Protein AF-A0A965LIK2-F1 (afdb_monomer)

Mean predicted aligned error: 11.85 Å

Foldseek 3Di:
DAWPQFDQDPVGTFGKDKDKDFDPDADPVRHTDIDIDMFTPDLPCPGPVQQQVCQAVVHGADRPDDPVVCPPADWDWDWDWDDDPNDTDTDTPHIHHDDPDDDDDDPPPDDLCRPVPNPPPDPDADAPPVRDGDDD

Secondary structure (DSSP, 8-state):
-EEEEEEEETTEEEEEEEEEEEEEEEPTTSPEEEEEEEEES--STTSHHHHHHHHHHSSPPPTT--GGGGTT---EEEEEEEEETTEEEEEEEEEEPPPS--PPPPTT---GGGSTT----PPPPPBPTTSPBPP-

Radius of gyration: 17.68 Å; Cα contacts (8 Å, |Δi|>4): 187; chains: 1; bounding box: 40×33×50 Å

Structure (mmCIF, N/CA/C/O backbone):
data_AF-A0A965LIK2-F1
#
_entry.id   AF-A0A965LIK2-F1
#
loop_
_atom_site.group_PDB
_atom_site.id
_atom_site.type_symbol
_atom_site.label_atom_id
_atom_site.label_alt_id
_atom_site.label_comp_id
_atom_site.label_asym_id
_atom_site.label_entity_id
_atom_site.label_seq_id
_atom_site.pdbx_PDB_ins_code
_atom_site.Cartn_x
_atom_site.Cartn_y
_atom_site.Cartn_z
_atom_site.occupancy
_atom_site.B_iso_or_equiv
_atom_site.auth_seq_id
_atom_site.auth_comp_id
_atom_site.auth_asym_id
_atom_site.auth_atom_id
_atom_site.pdbx_PDB_model_num
ATOM 1 N N . MET A 1 1 ? -2.292 -10.135 0.006 1.00 71.12 1 MET A N 1
ATOM 2 C CA . MET A 1 1 ? -1.882 -9.538 1.290 1.00 71.12 1 MET A CA 1
ATOM 3 C C . MET A 1 1 ? -0.918 -10.510 1.944 1.00 71.12 1 MET A C 1
ATOM 5 O O . MET A 1 1 ? -1.130 -11.712 1.839 1.00 71.12 1 MET A O 1
ATOM 9 N N . GLU A 1 2 ? 0.183 -9.990 2.467 1.00 79.38 2 GLU A N 1
ATOM 10 C CA . GLU A 1 2 ? 1.220 -10.721 3.193 1.00 79.38 2 GLU A CA 1
ATOM 11 C C . GLU A 1 2 ? 1.310 -10.101 4.588 1.00 79.38 2 GLU A C 1
ATOM 13 O O . GLU A 1 2 ? 1.439 -8.881 4.703 1.00 79.38 2 GLU A O 1
ATOM 18 N N . ASP A 1 3 ? 1.208 -10.920 5.629 1.00 80.88 3 ASP A N 1
ATOM 19 C CA . ASP A 1 3 ? 1.484 -10.492 6.997 1.00 80.88 3 ASP A CA 1
ATOM 20 C C . ASP A 1 3 ? 2.998 -10.543 7.233 1.00 80.88 3 ASP A C 1
ATOM 22 O O . ASP A 1 3 ? 3.644 -11.531 6.881 1.00 80.88 3 ASP A O 1
ATOM 26 N N . LEU A 1 4 ? 3.573 -9.457 7.752 1.00 80.44 4 LEU A N 1
ATOM 27 C CA . LEU A 1 4 ? 5.005 -9.373 8.057 1.00 80.44 4 LEU A CA 1
ATOM 28 C C . LEU A 1 4 ? 5.282 -9.552 9.555 1.00 80.44 4 LEU A C 1
ATOM 30 O O . LEU A 1 4 ? 6.435 -9.442 9.964 1.00 80.44 4 LEU A O 1
ATOM 34 N N . GLY A 1 5 ? 4.251 -9.795 10.368 1.00 81.44 5 GLY A N 1
ATOM 35 C CA . GLY A 1 5 ? 4.364 -9.842 11.815 1.00 81.44 5 GLY A CA 1
ATOM 36 C C . GLY A 1 5 ? 4.876 -8.534 12.417 1.00 81.44 5 GLY A C 1
ATOM 37 O O . GLY A 1 5 ? 4.716 -7.436 11.866 1.00 81.44 5 GLY A O 1
ATOM 38 N N . VAL A 1 6 ? 5.490 -8.654 13.590 1.00 83.31 6 VAL A N 1
ATOM 39 C CA . VAL A 1 6 ? 6.097 -7.537 14.311 1.00 83.31 6 VAL A CA 1
ATOM 40 C C . VAL A 1 6 ? 7.463 -7.235 13.702 1.00 83.31 6 VAL A C 1
ATOM 42 O O . VAL A 1 6 ? 8.399 -8.015 13.831 1.00 83.31 6 VAL A O 1
ATOM 45 N N . VAL A 1 7 ? 7.575 -6.084 13.041 1.00 82.31 7 VAL A N 1
ATOM 46 C CA . VAL A 1 7 ? 8.820 -5.601 12.442 1.00 82.31 7 VAL A CA 1
ATOM 47 C C . VAL A 1 7 ? 9.418 -4.527 13.341 1.00 82.31 7 VAL A C 1
ATOM 49 O O . VAL A 1 7 ? 8.731 -3.579 13.741 1.00 82.31 7 VAL A O 1
ATOM 52 N N . GLU A 1 8 ? 10.706 -4.654 13.647 1.00 79.81 8 GLU A N 1
ATOM 53 C CA . GLU A 1 8 ? 11.449 -3.624 14.363 1.00 79.81 8 GLU A CA 1
ATOM 54 C C . GLU A 1 8 ? 11.731 -2.440 13.431 1.00 79.81 8 GLU A C 1
ATOM 56 O O . GLU A 1 8 ? 12.275 -2.582 12.335 1.00 79.81 8 GLU A O 1
ATOM 61 N N . THR A 1 9 ? 11.288 -1.253 13.839 1.00 77.31 9 THR A N 1
ATOM 62 C CA . THR A 1 9 ? 11.531 -0.002 13.117 1.00 77.31 9 THR A CA 1
ATOM 63 C C . THR A 1 9 ? 12.290 0.958 14.019 1.00 77.31 9 THR A C 1
ATOM 65 O O . THR A 1 9 ? 12.263 0.810 15.238 1.00 77.31 9 THR A O 1
ATOM 68 N N . GLN A 1 10 ? 12.862 2.024 13.453 1.00 76.06 10 GLN A N 1
ATOM 69 C CA . GLN A 1 10 ? 13.489 3.107 14.233 1.00 76.06 10 GLN A CA 1
ATOM 70 C C . GLN A 1 10 ? 12.550 3.772 15.266 1.00 76.06 10 GLN A C 1
ATOM 72 O O . GLN A 1 10 ? 12.994 4.546 16.104 1.00 76.06 10 GLN A O 1
ATOM 77 N N . TYR A 1 11 ? 11.243 3.492 15.195 1.00 71.31 11 TYR A N 1
ATOM 78 C CA . TYR A 1 11 ? 10.207 3.980 16.107 1.00 71.31 11 TYR A CA 1
ATOM 79 C C . TYR A 1 11 ? 9.605 2.860 16.975 1.00 71.31 11 TYR A C 1
ATOM 81 O O . TYR A 1 11 ? 8.464 2.988 17.425 1.00 71.31 11 TYR A O 1
ATOM 89 N N . GLY A 1 12 ? 10.319 1.744 17.142 1.00 81.19 12 GLY A N 1
ATOM 90 C CA . GLY A 1 12 ? 9.899 0.579 17.917 1.00 81.19 12 GLY A CA 1
ATOM 91 C C . GLY A 1 12 ? 9.269 -0.542 17.088 1.00 81.19 12 GLY A C 1
ATOM 92 O O . GLY A 1 12 ? 9.131 -0.459 15.860 1.00 81.19 12 GLY A O 1
ATOM 93 N N . LYS A 1 13 ? 8.887 -1.608 17.795 1.00 81.12 13 LYS A N 1
ATOM 94 C CA . LYS A 1 13 ? 8.233 -2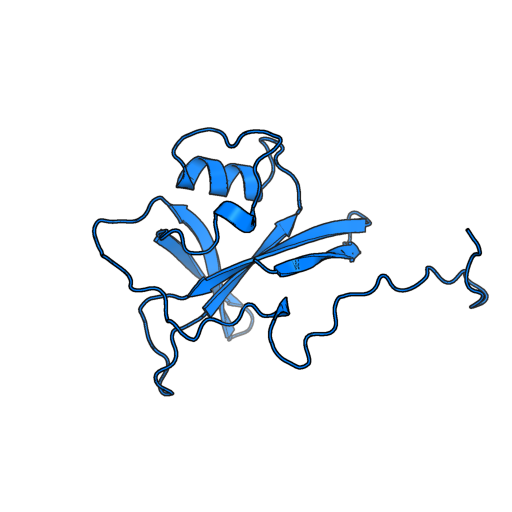.804 17.257 1.00 81.12 13 LYS A CA 1
ATOM 95 C C . LYS A 1 13 ? 6.825 -2.461 16.769 1.00 81.12 13 LYS A C 1
ATOM 97 O O . LYS A 1 13 ? 5.991 -1.984 17.536 1.00 81.12 13 LYS A O 1
ATOM 102 N N . LYS A 1 14 ? 6.554 -2.673 15.479 1.00 80.50 14 LYS A N 1
ATOM 103 C CA . LYS A 1 14 ? 5.240 -2.411 14.871 1.00 80.50 14 LYS A CA 1
ATOM 104 C C . LYS A 1 14 ? 4.800 -3.599 14.042 1.00 80.50 14 LYS A C 1
ATOM 106 O O . LYS A 1 14 ? 5.554 -4.080 13.203 1.00 80.50 14 LYS A O 1
ATOM 111 N N . HIS A 1 15 ? 3.552 -4.021 14.218 1.00 84.19 15 HIS A N 1
ATOM 112 C CA . HIS A 1 15 ? 2.954 -5.014 13.332 1.00 84.19 15 HIS A CA 1
ATOM 113 C C . HIS A 1 15 ? 2.790 -4.403 11.940 1.00 84.19 15 HIS A C 1
ATOM 115 O O . HIS A 1 15 ? 2.163 -3.349 11.784 1.00 84.19 15 HIS A O 1
ATOM 121 N N . GLN A 1 16 ? 3.402 -5.023 10.936 1.00 86.69 16 GLN A N 1
ATOM 122 C CA . GLN A 1 16 ? 3.329 -4.587 9.551 1.00 86.69 16 GLN A CA 1
ATOM 123 C C . GLN A 1 16 ? 2.680 -5.636 8.658 1.00 86.69 16 GLN A C 1
ATOM 125 O O . GLN A 1 16 ? 2.762 -6.838 8.879 1.00 86.69 16 GLN A O 1
ATOM 130 N N . ILE A 1 17 ? 2.071 -5.143 7.591 1.00 87.12 17 ILE A N 1
ATOM 131 C CA . ILE A 1 17 ? 1.525 -5.943 6.505 1.00 87.12 17 ILE A CA 1
ATOM 132 C C . ILE A 1 17 ? 2.055 -5.408 5.183 1.00 87.12 17 ILE A C 1
ATOM 134 O O . ILE A 1 17 ? 2.421 -4.236 5.053 1.00 87.12 17 ILE A O 1
ATOM 138 N N . ARG A 1 18 ? 2.038 -6.246 4.157 1.00 86.00 18 ARG A N 1
ATOM 139 C CA . ARG A 1 18 ? 2.314 -5.855 2.782 1.00 86.00 18 ARG A CA 1
ATOM 140 C C . ARG A 1 18 ? 1.103 -6.140 1.911 1.00 86.00 18 ARG A C 1
ATOM 142 O O . ARG A 1 18 ? 0.667 -7.282 1.749 1.00 86.00 18 ARG A O 1
ATOM 149 N N . LEU A 1 19 ? 0.574 -5.087 1.302 1.00 86.56 19 LEU A N 1
ATOM 150 C CA . LEU A 1 19 ? -0.387 -5.235 0.218 1.00 86.56 19 LEU A CA 1
ATOM 151 C C . LEU A 1 19 ? 0.396 -5.347 -1.084 1.00 86.56 19 LEU A C 1
ATOM 153 O O . LEU A 1 19 ? 1.342 -4.594 -1.308 1.00 86.56 19 LEU A O 1
ATOM 157 N N . VAL A 1 20 ? 0.039 -6.340 -1.893 1.00 85.88 20 VAL A N 1
ATOM 158 C CA . VAL A 1 20 ? 0.674 -6.638 -3.178 1.00 85.88 20 VAL A CA 1
ATOM 159 C C . VAL A 1 20 ? -0.426 -6.659 -4.221 1.00 85.88 20 VAL A C 1
ATOM 161 O O . VAL A 1 20 ? -1.432 -7.345 -4.035 1.00 85.88 20 VAL A O 1
ATOM 164 N N . TRP A 1 21 ? -0.211 -5.912 -5.292 1.00 85.38 21 TRP A N 1
ATOM 165 C CA . TRP A 1 21 ? -1.100 -5.786 -6.431 1.00 85.38 21 TRP A CA 1
ATOM 166 C C . TRP A 1 21 ? -0.386 -6.271 -7.680 1.00 85.38 21 TRP A C 1
ATOM 168 O O . TRP A 1 21 ? 0.810 -6.033 -7.847 1.00 85.38 21 TRP A O 1
ATOM 178 N N . GLN A 1 22 ? -1.134 -6.927 -8.556 1.00 83.88 22 GLN A N 1
ATOM 179 C CA . GLN A 1 22 ? -0.700 -7.218 -9.912 1.00 83.88 22 GLN A CA 1
ATOM 180 C C . GLN A 1 22 ? -1.317 -6.183 -10.846 1.00 83.88 22 GLN A C 1
ATOM 182 O O . GLN A 1 22 ? -2.505 -5.876 -10.721 1.00 83.88 22 GLN A O 1
ATOM 187 N N . ILE A 1 23 ? -0.519 -5.635 -11.756 1.00 82.75 23 ILE A N 1
ATOM 188 C CA . ILE A 1 23 ? -1.008 -4.722 -12.789 1.00 82.75 23 ILE A CA 1
ATOM 189 C C . ILE A 1 23 ? -1.219 -5.473 -14.104 1.00 82.75 23 ILE A C 1
ATOM 191 O O . ILE A 1 23 ? -0.686 -6.560 -14.309 1.00 82.75 23 ILE A O 1
ATOM 195 N N . ALA A 1 24 ? -2.033 -4.894 -14.986 1.00 76.44 24 ALA A N 1
ATOM 196 C CA . ALA A 1 24 ? -2.358 -5.493 -16.280 1.00 76.44 24 ALA A CA 1
ATOM 197 C C . ALA A 1 24 ? -1.155 -5.555 -17.239 1.00 76.44 24 ALA A C 1
ATOM 199 O O . ALA A 1 24 ? -1.170 -6.337 -18.189 1.00 76.44 24 ALA A O 1
ATOM 200 N N . GLU A 1 25 ? -0.129 -4.737 -16.995 1.00 75.88 25 GLU A N 1
ATOM 201 C CA . GLU A 1 25 ? 1.112 -4.762 -17.757 1.00 75.88 25 GLU A CA 1
ATOM 202 C C . GLU A 1 25 ? 1.896 -6.045 -17.465 1.00 75.88 25 GLU A C 1
ATOM 204 O O . GLU A 1 25 ? 2.033 -6.470 -16.312 1.00 75.88 25 GLU A O 1
ATOM 209 N N . LYS A 1 26 ? 2.394 -6.671 -18.530 1.00 76.62 26 LYS A N 1
ATOM 210 C CA . LYS A 1 26 ? 3.159 -7.912 -18.461 1.00 76.62 26 LYS A CA 1
ATOM 211 C C . LYS A 1 26 ? 4.644 -7.612 -18.596 1.00 76.62 26 LYS A C 1
ATOM 213 O O . LYS A 1 26 ? 5.039 -6.778 -19.403 1.00 76.62 26 LYS A O 1
ATOM 218 N N . MET A 1 27 ? 5.446 -8.329 -17.821 1.00 76.50 27 MET A N 1
ATOM 219 C CA . MET A 1 27 ? 6.881 -8.436 -18.038 1.00 76.50 27 MET A CA 1
ATOM 220 C C . MET A 1 27 ? 7.160 -9.163 -19.358 1.00 76.50 27 MET A C 1
ATOM 222 O O . MET A 1 27 ? 6.289 -9.848 -19.898 1.00 76.50 27 MET A O 1
ATOM 226 N N . GLU A 1 28 ? 8.406 -9.085 -19.816 1.00 76.12 28 GLU A N 1
ATOM 227 C CA . GLU A 1 28 ? 8.909 -9.815 -20.988 1.00 76.12 28 GLU A CA 1
ATOM 228 C C . GLU A 1 28 ? 8.670 -11.336 -20.891 1.00 76.12 28 GLU A C 1
ATOM 230 O O . GLU A 1 28 ? 8.351 -11.983 -21.881 1.00 76.12 28 GLU A O 1
ATOM 235 N N . ASP A 1 29 ? 8.692 -11.885 -19.671 1.00 74.06 29 ASP A N 1
ATOM 236 C CA . ASP A 1 29 ? 8.394 -13.294 -19.352 1.00 74.06 29 ASP A CA 1
ATOM 237 C C . ASP A 1 29 ? 6.888 -13.648 -19.437 1.00 74.06 29 ASP A C 1
ATOM 239 O O . ASP A 1 29 ? 6.469 -14.762 -19.136 1.00 74.06 29 ASP A O 1
ATOM 243 N N . GLY A 1 30 ? 6.021 -12.689 -19.778 1.00 71.94 30 GLY A N 1
ATOM 244 C CA . GLY A 1 30 ? 4.568 -12.871 -19.886 1.00 71.94 30 GLY A CA 1
ATOM 245 C C . GLY A 1 30 ? 3.799 -12.822 -18.558 1.00 71.94 30 GLY A C 1
ATOM 246 O O . GLY A 1 30 ? 2.563 -12.813 -18.570 1.00 71.94 30 GLY A O 1
ATOM 247 N N . ARG A 1 31 ? 4.500 -12.736 -17.419 1.00 75.19 31 ARG A N 1
ATOM 248 C CA . ARG A 1 31 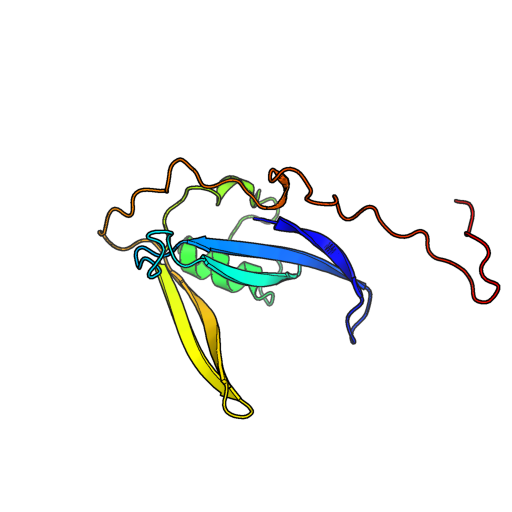? 3.914 -12.588 -16.073 1.00 75.19 31 ARG A CA 1
ATOM 249 C C . ARG A 1 31 ? 3.491 -11.140 -15.803 1.00 75.19 31 ARG A C 1
ATOM 251 O O . ARG A 1 31 ? 4.208 -10.228 -16.207 1.00 75.19 31 ARG A O 1
ATOM 258 N N . PRO A 1 32 ? 2.387 -10.886 -15.081 1.00 77.38 32 PRO A N 1
ATOM 259 C CA . PRO A 1 32 ? 2.003 -9.526 -14.714 1.00 77.38 32 PRO A CA 1
ATOM 260 C C . PRO A 1 32 ? 3.009 -8.902 -13.739 1.00 77.38 32 PRO A C 1
ATOM 262 O O . PRO A 1 32 ? 3.491 -9.557 -12.804 1.00 77.38 32 PRO A O 1
ATOM 265 N N . PHE A 1 33 ? 3.289 -7.611 -13.911 1.00 81.75 33 PHE A N 1
ATOM 266 C CA . PHE A 1 33 ? 4.080 -6.856 -12.943 1.00 81.75 33 PHE A CA 1
ATOM 267 C C . PHE A 1 33 ? 3.389 -6.860 -11.578 1.00 81.75 33 PHE A C 1
ATOM 269 O O . PHE A 1 33 ? 2.174 -6.699 -11.466 1.00 81.75 33 PHE A O 1
ATOM 276 N N . SER A 1 34 ? 4.177 -7.054 -10.522 1.00 83.00 34 SER A N 1
ATOM 277 C CA . SER A 1 34 ? 3.693 -7.061 -9.143 1.00 83.00 34 SER A CA 1
ATOM 278 C C . SER A 1 34 ? 4.328 -5.915 -8.372 1.00 83.00 34 SER A C 1
ATOM 280 O O . SER A 1 34 ? 5.550 -5.825 -8.284 1.00 83.00 34 SER A O 1
ATOM 282 N N . ILE A 1 35 ? 3.505 -5.068 -7.767 1.00 85.38 35 ILE A N 1
ATOM 283 C CA . ILE A 1 35 ? 3.948 -3.964 -6.919 1.00 85.38 35 ILE A CA 1
ATOM 284 C C . ILE A 1 35 ? 3.390 -4.154 -5.520 1.00 85.38 35 ILE A C 1
ATOM 286 O O . ILE A 1 35 ? 2.240 -4.548 -5.342 1.00 85.38 35 ILE A O 1
ATOM 290 N N . GLY A 1 36 ? 4.206 -3.904 -4.499 1.00 86.19 36 GLY A N 1
ATOM 291 C CA . GLY A 1 36 ? 3.765 -4.084 -3.125 1.00 86.19 36 GLY A CA 1
ATOM 292 C C . GLY A 1 36 ? 4.250 -2.987 -2.204 1.00 86.19 36 GLY A C 1
ATOM 293 O O . GLY A 1 36 ? 5.443 -2.693 -2.180 1.00 86.19 36 GLY A O 1
ATOM 294 N N . ARG A 1 37 ? 3.335 -2.457 -1.394 1.00 88.06 37 ARG A N 1
ATOM 295 C CA . ARG A 1 37 ? 3.594 -1.418 -0.396 1.00 88.06 37 ARG A CA 1
ATOM 296 C C . ARG A 1 37 ? 3.423 -1.988 1.008 1.00 88.06 37 ARG A C 1
ATOM 298 O O . ARG A 1 37 ? 2.499 -2.762 1.268 1.00 88.06 37 ARG A O 1
ATOM 305 N N . A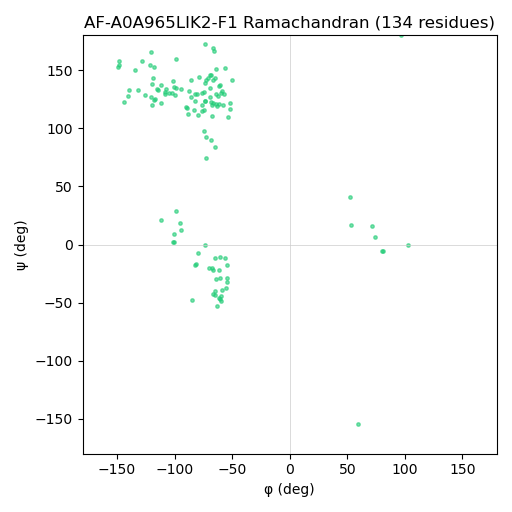RG A 1 38 ? 4.348 -1.627 1.899 1.00 87.69 38 ARG A N 1
ATOM 306 C CA . ARG A 1 38 ? 4.288 -1.980 3.322 1.00 87.69 38 ARG A CA 1
ATOM 307 C C . ARG A 1 38 ? 3.445 -0.957 4.075 1.00 87.69 38 ARG A C 1
ATOM 309 O O . ARG A 1 38 ? 3.533 0.241 3.809 1.00 87.69 38 ARG A O 1
ATOM 316 N N . TYR A 1 39 ? 2.666 -1.444 5.026 1.00 87.88 39 TYR A N 1
ATOM 317 C CA . TYR A 1 39 ? 1.803 -0.661 5.896 1.00 87.88 39 TYR A CA 1
ATOM 318 C C . TYR A 1 39 ? 1.967 -1.131 7.335 1.00 87.88 39 TYR A C 1
ATOM 320 O O . TYR A 1 39 ? 2.208 -2.309 7.577 1.00 87.88 39 TYR A O 1
ATOM 328 N N . GLY A 1 40 ? 1.785 -0.228 8.294 1.00 87.50 40 GLY A N 1
ATOM 329 C CA . GLY A 1 40 ? 1.500 -0.642 9.665 1.00 87.50 40 GLY A CA 1
ATOM 330 C C . GLY A 1 40 ? 0.073 -1.180 9.756 1.00 87.50 40 GLY A C 1
ATOM 331 O O . GLY A 1 40 ? -0.831 -0.613 9.134 1.00 87.50 40 GLY A O 1
ATOM 332 N N . LEU A 1 41 ? -0.131 -2.238 10.539 1.00 85.75 41 LEU A N 1
ATOM 333 C CA . LEU A 1 41 ? -1.448 -2.789 10.847 1.00 85.75 41 LEU A CA 1
ATOM 334 C C . LEU A 1 41 ? -2.189 -1.845 11.806 1.00 85.75 41 LEU A C 1
ATOM 336 O O . LEU A 1 41 ? -2.279 -2.064 13.008 1.00 85.75 41 LEU A O 1
ATOM 340 N N . SER A 1 42 ? -2.664 -0.724 11.273 1.00 83.94 42 SER A N 1
ATOM 341 C CA . SER A 1 42 ? -3.401 0.279 12.030 1.00 83.94 42 SER A CA 1
ATOM 342 C C . SER A 1 42 ? -4.486 0.893 11.160 1.00 83.94 42 SER A C 1
ATOM 344 O O . SER A 1 42 ? -4.208 1.479 10.111 1.00 83.94 42 SER A O 1
ATOM 346 N N . LEU A 1 43 ? -5.724 0.793 11.638 1.00 85.81 43 LEU A N 1
ATOM 347 C CA . LEU A 1 43 ? -6.909 1.410 11.040 1.00 85.81 43 LEU A CA 1
ATOM 348 C C . LEU A 1 43 ? -7.246 2.765 11.678 1.00 85.81 43 LEU A C 1
ATOM 350 O O . LEU A 1 43 ? -8.353 3.263 11.536 1.00 85.81 43 LEU A O 1
ATOM 354 N N . HIS A 1 44 ? -6.290 3.390 12.366 1.00 86.06 44 HIS A N 1
ATOM 355 C CA . HIS A 1 44 ? -6.466 4.751 12.858 1.00 86.06 44 HIS A CA 1
ATOM 356 C C . HIS A 1 44 ? -6.503 5.750 11.691 1.00 86.06 44 HIS A C 1
ATOM 358 O O . HIS A 1 44 ? -5.763 5.605 10.720 1.00 86.06 44 HIS A O 1
ATOM 364 N N . GLU A 1 45 ? -7.293 6.816 11.805 1.00 87.06 45 GLU A N 1
ATOM 365 C CA . GLU A 1 45 ? -7.536 7.805 10.741 1.00 87.06 45 GLU A CA 1
ATOM 366 C C . GLU A 1 45 ? -6.271 8.447 10.133 1.00 87.06 45 GLU A C 1
ATOM 368 O O . GLU A 1 45 ? -6.234 8.824 8.958 1.00 87.06 45 GLU A O 1
ATOM 373 N N . LYS A 1 46 ? -5.198 8.538 10.927 1.00 86.81 46 LYS A N 1
ATOM 374 C CA . LYS A 1 46 ? -3.897 9.089 10.510 1.00 86.81 46 LYS A CA 1
ATOM 375 C C . LYS A 1 46 ? -3.017 8.079 9.767 1.00 86.81 46 LYS A C 1
ATOM 377 O O . LYS A 1 46 ? -2.077 8.497 9.084 1.00 86.81 46 LYS A O 1
ATOM 382 N N . SER A 1 47 ? -3.312 6.786 9.873 1.00 88.62 47 SER A N 1
ATOM 383 C CA . SER A 1 47 ? -2.510 5.707 9.303 1.00 88.62 47 SER A CA 1
ATOM 384 C C . SER A 1 47 ? -2.614 5.679 7.782 1.00 88.62 47 SER A C 1
ATOM 386 O O . SER A 1 47 ? -3.675 5.913 7.203 1.00 88.62 47 SER A O 1
ATOM 388 N N . ALA A 1 48 ? -1.501 5.362 7.117 1.00 88.38 48 ALA A N 1
ATOM 389 C CA . ALA A 1 48 ? -1.468 5.256 5.658 1.00 88.38 48 ALA A CA 1
ATOM 390 C C . ALA A 1 48 ? -2.465 4.206 5.139 1.00 88.38 48 ALA A C 1
ATOM 392 O O . ALA A 1 48 ? -3.157 4.457 4.158 1.00 88.38 48 ALA A O 1
ATOM 393 N N . LEU A 1 49 ? -2.595 3.082 5.857 1.00 88.50 49 LEU A N 1
ATOM 394 C CA . LEU A 1 49 ? -3.549 2.023 5.534 1.00 88.50 49 LEU A CA 1
ATOM 395 C C . LEU A 1 49 ? -4.991 2.545 5.541 1.00 88.50 49 LEU A C 1
ATOM 397 O O . LEU A 1 49 ? -5.714 2.350 4.573 1.00 88.50 49 LEU A O 1
ATOM 401 N N . PHE A 1 50 ? -5.396 3.266 6.590 1.00 90.50 50 PHE A N 1
ATOM 402 C CA . PHE A 1 50 ? -6.736 3.849 6.671 1.00 90.50 50 PHE A CA 1
ATOM 403 C C . PHE A 1 50 ? -7.012 4.827 5.526 1.00 90.50 50 PHE A C 1
ATOM 405 O O . PHE A 1 50 ? -8.082 4.778 4.923 1.00 90.50 50 PHE A O 1
ATOM 412 N N . LYS A 1 51 ? -6.052 5.703 5.208 1.00 90.88 51 LYS A N 1
ATOM 413 C CA . LYS A 1 51 ? -6.191 6.692 4.127 1.00 90.88 51 LYS A CA 1
ATOM 414 C C . LYS A 1 51 ? -6.395 6.018 2.771 1.00 90.88 51 LYS A C 1
ATOM 416 O O . LYS A 1 51 ? -7.317 6.393 2.049 1.00 90.88 51 LYS A O 1
ATOM 421 N N . ASP A 1 52 ? -5.598 4.995 2.467 1.00 90.25 52 ASP A N 1
ATOM 422 C CA . ASP A 1 52 ? -5.726 4.229 1.224 1.00 90.25 52 ASP A CA 1
ATOM 423 C C . ASP A 1 52 ? -7.042 3.440 1.171 1.00 90.25 52 ASP A C 1
ATOM 425 O O . ASP A 1 52 ? -7.735 3.467 0.156 1.00 90.25 52 ASP A O 1
ATOM 429 N N . LEU A 1 53 ? -7.450 2.800 2.271 1.00 90.19 53 LEU A N 1
ATOM 430 C CA . LEU A 1 53 ? -8.727 2.082 2.339 1.00 90.19 53 LEU A CA 1
ATOM 431 C C . LEU A 1 53 ? -9.928 3.016 2.198 1.00 90.19 53 LEU A C 1
ATOM 433 O O . LEU A 1 53 ? -10.892 2.677 1.513 1.00 90.19 53 LEU A O 1
ATOM 437 N N . LYS A 1 54 ? -9.868 4.199 2.815 1.00 90.81 54 LYS A N 1
ATOM 438 C CA . LYS A 1 54 ? -10.908 5.223 2.707 1.00 90.81 54 LYS A CA 1
ATOM 439 C C . LYS A 1 54 ? -11.022 5.750 1.280 1.00 90.81 54 LYS A C 1
ATOM 441 O O . LYS A 1 54 ? -12.133 5.892 0.774 1.00 90.81 54 LYS A O 1
ATOM 446 N N . SER A 1 55 ? -9.881 6.009 0.643 1.00 90.00 55 SER A N 1
ATOM 447 C CA . SER A 1 55 ? -9.797 6.417 -0.760 1.00 90.00 55 SER A CA 1
ATOM 448 C C . SER A 1 55 ? -10.384 5.344 -1.686 1.00 90.00 55 SER A C 1
ATOM 450 O O . SER A 1 55 ? -11.248 5.640 -2.510 1.00 90.00 55 SER A O 1
ATOM 452 N N . TYR A 1 56 ? -10.012 4.079 -1.474 1.00 89.38 56 TYR A N 1
ATOM 453 C CA . TYR A 1 56 ? -10.514 2.935 -2.232 1.00 89.38 56 TYR A CA 1
ATOM 454 C C . TYR A 1 56 ? -12.025 2.717 -2.073 1.00 89.38 56 TYR A C 1
ATOM 456 O O . TYR A 1 56 ? -12.759 2.640 -3.057 1.00 89.38 56 TYR A O 1
ATOM 464 N N . ALA A 1 57 ? -12.507 2.625 -0.832 1.00 86.56 57 ALA A N 1
ATOM 465 C CA . ALA A 1 57 ? -13.898 2.298 -0.535 1.00 86.56 57 ALA A CA 1
ATOM 466 C C . ALA A 1 57 ? -14.847 3.503 -0.675 1.00 86.56 57 ALA A C 1
ATOM 468 O O . ALA A 1 57 ? -16.058 3.338 -0.529 1.00 86.56 57 ALA A O 1
ATOM 469 N N . LYS A 1 58 ? -14.307 4.713 -0.900 1.00 86.56 58 LYS A N 1
ATOM 470 C CA . LYS A 1 58 ? -15.008 6.010 -0.810 1.00 86.56 58 LYS A CA 1
ATOM 471 C C . LYS A 1 58 ? -15.744 6.237 0.522 1.00 86.56 58 LYS A C 1
ATOM 473 O O . LYS A 1 58 ? -16.601 7.110 0.621 1.00 86.56 58 LYS A O 1
ATOM 478 N N . LYS A 1 59 ? -15.417 5.459 1.555 1.00 87.88 59 LYS A N 1
ATOM 479 C CA . LYS A 1 59 ? -16.006 5.510 2.900 1.00 87.88 59 LYS A CA 1
ATOM 480 C C . LYS A 1 59 ? -14.962 5.113 3.930 1.00 87.88 59 LYS A C 1
ATOM 482 O O . LYS A 1 59 ? -14.029 4.385 3.603 1.00 87.88 59 LYS A O 1
ATOM 487 N N . ALA A 1 60 ? -15.116 5.570 5.170 1.00 86.88 60 ALA A N 1
ATOM 488 C CA . ALA A 1 60 ? -14.223 5.149 6.244 1.00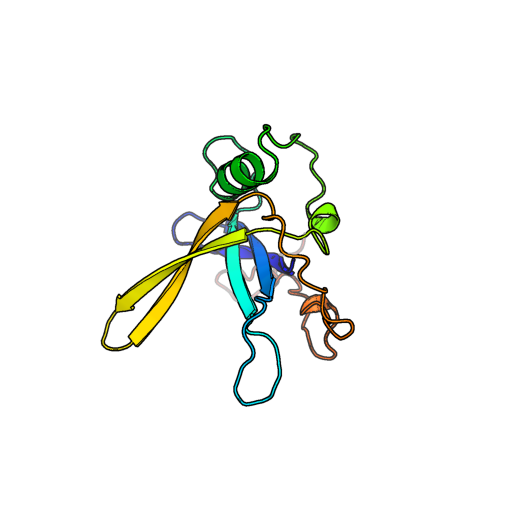 86.88 60 ALA A CA 1
ATOM 489 C C . ALA A 1 60 ? -14.299 3.617 6.424 1.00 86.88 60 ALA A C 1
ATOM 491 O O . ALA A 1 60 ? -15.410 3.075 6.476 1.00 86.88 60 ALA A O 1
ATOM 492 N N . PRO A 1 61 ? -13.159 2.903 6.477 1.00 86.81 61 PRO A N 1
ATOM 493 C CA . PRO A 1 61 ? -13.170 1.485 6.798 1.00 86.81 61 PRO A CA 1
ATOM 494 C C . PRO A 1 61 ? -13.660 1.281 8.243 1.00 86.81 61 PRO A C 1
ATOM 496 O O . PRO A 1 61 ? -13.338 2.092 9.114 1.00 86.81 61 PRO A O 1
ATOM 499 N N . PRO A 1 62 ? -14.434 0.218 8.520 1.00 86.12 62 PRO A N 1
ATOM 500 C CA . PRO A 1 62 ? -14.778 -0.142 9.890 1.00 86.12 62 PRO A CA 1
ATOM 501 C C . PRO A 1 62 ? -13.514 -0.534 10.666 1.00 86.12 62 PRO A C 1
ATOM 503 O O . PRO A 1 62 ? -12.570 -1.070 10.088 1.00 86.12 62 PRO A O 1
ATOM 506 N N . GLN A 1 63 ? -13.516 -0.324 11.984 1.00 81.94 63 GLN A N 1
ATOM 507 C CA . GLN A 1 63 ? -12.375 -0.667 12.844 1.00 81.94 63 GLN A CA 1
ATOM 508 C C . GLN A 1 63 ? -12.040 -2.169 12.816 1.00 81.94 63 GLN A C 1
ATOM 510 O O . GLN A 1 63 ? -10.884 -2.546 12.958 1.00 81.94 63 GLN A O 1
ATOM 515 N N . ASN A 1 64 ? -13.048 -3.012 12.575 1.00 81.44 64 ASN A N 1
ATOM 516 C CA . ASN A 1 64 ? -12.920 -4.466 12.464 1.00 81.44 64 ASN A CA 1
ATOM 517 C C . ASN A 1 64 ? -12.860 -4.928 10.998 1.00 81.44 64 ASN A C 1
ATOM 519 O O . ASN A 1 64 ? -13.355 -6.004 10.669 1.00 81.44 64 ASN A O 1
ATOM 523 N N . LEU A 1 65 ? -12.355 -4.090 10.084 1.00 82.06 65 LEU A N 1
ATOM 524 C CA . LEU A 1 65 ? -12.231 -4.483 8.684 1.00 82.06 65 LEU A CA 1
ATOM 525 C C . LEU A 1 65 ? -11.266 -5.662 8.564 1.00 82.06 65 LEU A C 1
ATOM 527 O O . LEU A 1 65 ? -10.070 -5.523 8.818 1.00 82.06 65 LEU A O 1
ATOM 531 N N . ASP A 1 66 ? -11.778 -6.778 8.064 1.00 81.75 66 ASP A N 1
ATOM 532 C CA . ASP A 1 66 ? -10.935 -7.880 7.638 1.00 81.75 66 ASP A CA 1
ATOM 533 C C . ASP A 1 66 ? -10.253 -7.540 6.300 1.00 81.75 66 ASP A C 1
ATOM 535 O O . ASP A 1 66 ? -10.894 -7.348 5.257 1.00 81.75 66 ASP A O 1
ATOM 539 N N . LEU A 1 67 ? -8.925 -7.440 6.343 1.00 80.12 67 LEU A N 1
ATOM 540 C CA . LEU A 1 67 ? -8.074 -7.109 5.203 1.00 80.12 67 LEU A CA 1
ATOM 541 C C . LEU A 1 67 ? -8.008 -8.239 4.173 1.00 80.12 67 LEU A C 1
ATOM 543 O O . LEU A 1 67 ? -7.693 -7.976 3.009 1.00 80.12 67 LEU A O 1
ATOM 547 N N . GLU A 1 68 ? -8.330 -9.476 4.555 1.00 79.56 68 GLU A N 1
ATOM 548 C CA . GLU A 1 68 ? -8.412 -10.583 3.604 1.00 79.56 68 GLU A CA 1
ATOM 549 C C . GLU A 1 68 ? -9.521 -10.364 2.576 1.00 79.56 68 GLU A C 1
ATOM 551 O O . GLU A 1 68 ? -9.371 -10.733 1.409 1.00 79.56 68 GLU A O 1
ATOM 556 N N . THR A 1 69 ? -10.582 -9.647 2.955 1.00 82.31 69 THR A N 1
ATOM 557 C CA . THR A 1 69 ? -11.693 -9.303 2.057 1.00 82.31 69 THR A CA 1
ATOM 558 C C . THR A 1 69 ? -11.292 -8.379 0.905 1.00 82.31 69 THR A C 1
ATOM 560 O O . THR A 1 69 ? -12.090 -8.161 -0.009 1.00 82.31 69 THR A O 1
ATOM 563 N N . LEU A 1 70 ? -10.095 -7.787 0.941 1.00 79.56 70 LEU A N 1
ATOM 564 C CA . LEU A 1 70 ? -9.563 -6.948 -0.136 1.00 79.56 70 LEU A CA 1
ATOM 565 C C . LEU A 1 70 ? -8.951 -7.781 -1.265 1.00 79.56 70 LEU A C 1
ATOM 567 O O . LEU A 1 70 ? -8.722 -7.274 -2.362 1.00 79.56 70 LEU A O 1
ATOM 571 N N . ILE A 1 71 ? -8.667 -9.056 -1.012 1.00 80.44 71 ILE A N 1
ATOM 572 C CA . ILE A 1 71 ? -7.981 -9.925 -1.960 1.00 80.44 71 ILE A CA 1
ATOM 573 C C . ILE A 1 71 ? -8.952 -10.311 -3.077 1.00 80.44 71 ILE A C 1
ATOM 575 O O . ILE A 1 71 ? -10.086 -10.706 -2.828 1.00 80.44 71 ILE A O 1
ATOM 579 N N . GLY A 1 72 ? -8.506 -10.162 -4.325 1.00 76.75 72 GLY A N 1
ATOM 580 C CA . GLY A 1 72 ? -9.330 -10.410 -5.511 1.00 76.75 72 GLY A CA 1
ATOM 581 C C . GLY A 1 72 ? -10.278 -9.264 -5.877 1.00 76.75 72 GLY A C 1
ATOM 582 O O . GLY A 1 72 ? -10.897 -9.316 -6.938 1.00 76.75 72 GLY A O 1
ATOM 583 N N . LYS A 1 73 ? -10.372 -8.205 -5.060 1.00 82.69 73 LYS A N 1
ATOM 584 C CA . LYS A 1 73 ? -11.121 -7.006 -5.441 1.00 82.69 73 LYS A CA 1
ATOM 585 C C . LYS A 1 73 ? -10.270 -6.121 -6.358 1.00 82.69 73 LYS A C 1
ATOM 587 O O . LYS A 1 73 ? -9.133 -5.807 -6.004 1.00 82.69 73 LYS A O 1
ATOM 592 N N . PRO A 1 74 ? -10.797 -5.688 -7.516 1.00 84.38 74 PRO A N 1
ATOM 593 C CA . PRO A 1 74 ? -10.058 -4.804 -8.401 1.00 84.38 74 PRO A CA 1
ATOM 594 C C . PRO A 1 74 ? -9.922 -3.415 -7.767 1.00 84.38 74 PRO A C 1
ATOM 596 O O . PRO A 1 74 ? -10.822 -2.934 -7.071 1.00 84.38 74 PRO A O 1
ATOM 599 N N . CYS A 1 75 ? -8.794 -2.766 -8.031 1.00 87.12 75 CYS A N 1
ATOM 600 C CA . CYS A 1 75 ? -8.490 -1.404 -7.610 1.00 87.12 75 CYS A CA 1
ATOM 601 C C . CYS A 1 75 ? -7.589 -0.732 -8.644 1.00 87.12 75 CYS A C 1
ATOM 603 O O . CYS A 1 75 ? -6.871 -1.405 -9.384 1.00 87.12 75 CYS A O 1
ATOM 605 N N . GLN A 1 76 ? -7.595 0.595 -8.663 1.00 87.75 76 GLN A N 1
ATOM 606 C CA . GLN A 1 76 ? -6.619 1.380 -9.402 1.00 87.75 76 GLN A CA 1
ATOM 607 C C . GLN A 1 76 ? -5.555 1.878 -8.424 1.00 87.75 76 GLN A C 1
ATOM 609 O O . GLN A 1 76 ? -5.877 2.331 -7.331 1.00 87.75 76 GLN A O 1
ATOM 614 N N . ILE A 1 77 ? -4.284 1.784 -8.796 1.00 89.25 77 ILE A N 1
ATOM 615 C CA . ILE A 1 77 ? -3.174 2.270 -7.974 1.00 89.25 77 ILE A CA 1
ATOM 616 C C . ILE A 1 77 ? -2.483 3.418 -8.696 1.00 89.25 77 ILE A C 1
ATOM 618 O O . ILE A 1 77 ? -2.223 3.344 -9.894 1.00 89.25 77 ILE A O 1
ATOM 622 N N . LEU A 1 78 ? -2.209 4.491 -7.964 1.00 88.50 78 LEU A N 1
ATOM 623 C CA . LEU A 1 78 ? -1.405 5.600 -8.448 1.00 88.50 78 LEU A CA 1
ATOM 624 C C . LEU A 1 78 ? 0.051 5.319 -8.093 1.00 88.50 78 LEU A C 1
ATOM 626 O O . LEU A 1 78 ? 0.382 5.174 -6.914 1.00 88.50 78 LEU A O 1
ATOM 630 N N . ILE A 1 79 ? 0.899 5.210 -9.111 1.00 88.56 79 ILE A N 1
ATOM 631 C CA . ILE A 1 79 ? 2.321 4.904 -8.965 1.00 88.56 79 ILE A CA 1
ATOM 632 C C . ILE A 1 79 ? 3.121 6.169 -9.274 1.00 88.56 79 ILE A C 1
ATOM 634 O O . ILE A 1 79 ? 2.893 6.824 -10.288 1.00 88.56 79 ILE A O 1
ATOM 638 N N . THR A 1 80 ? 4.066 6.501 -8.402 1.00 89.12 80 THR A N 1
ATOM 639 C CA . THR A 1 80 ? 5.041 7.571 -8.600 1.00 89.12 80 THR A CA 1
ATOM 640 C C . THR A 1 80 ? 6.420 6.951 -8.758 1.00 89.12 80 THR A C 1
ATOM 642 O O . THR A 1 80 ? 6.895 6.250 -7.861 1.00 89.12 80 THR A O 1
ATOM 645 N N . HIS A 1 81 ? 7.065 7.219 -9.889 1.00 88.50 81 HIS A N 1
ATOM 646 C CA . HIS A 1 81 ? 8.454 6.844 -10.118 1.00 88.50 81 HIS A CA 1
ATOM 647 C C . HIS A 1 81 ? 9.373 7.886 -9.485 1.00 88.50 81 HIS A C 1
ATOM 649 O O . HIS A 1 81 ? 9.257 9.076 -9.768 1.00 88.50 81 HIS A O 1
ATOM 655 N N . VAL A 1 82 ? 10.250 7.437 -8.594 1.00 87.56 82 VAL A N 1
ATOM 656 C CA . VAL A 1 82 ? 11.234 8.279 -7.914 1.00 87.56 82 VAL A CA 1
ATOM 657 C C . VAL A 1 82 ? 12.613 7.777 -8.295 1.00 87.56 82 VAL A C 1
ATOM 659 O O . VAL A 1 82 ? 12.914 6.603 -8.096 1.00 87.56 82 VAL A O 1
ATOM 662 N N . GLU A 1 83 ? 13.446 8.661 -8.828 1.00 89.69 83 GLU A N 1
ATOM 663 C CA . GLU A 1 83 ? 14.847 8.358 -9.094 1.00 89.69 83 GLU A CA 1
ATOM 664 C C . GLU A 1 83 ? 15.677 8.611 -7.833 1.00 89.69 83 GLU A C 1
ATOM 666 O O . GLU A 1 83 ? 15.593 9.675 -7.215 1.00 89.69 83 GLU A O 1
ATOM 671 N N . ARG A 1 84 ? 16.445 7.605 -7.418 1.00 84.12 84 ARG A N 1
ATOM 672 C CA . ARG A 1 84 ? 17.392 7.677 -6.303 1.00 84.12 84 ARG A CA 1
ATOM 673 C C . ARG A 1 84 ? 18.647 6.914 -6.684 1.00 84.12 84 ARG A C 1
ATOM 675 O O . ARG A 1 84 ? 18.547 5.763 -7.095 1.00 84.12 84 ARG A O 1
ATOM 682 N N . ASP A 1 85 ? 19.802 7.560 -6.547 1.00 79.12 85 ASP A N 1
ATOM 683 C CA . ASP A 1 85 ? 21.113 6.931 -6.752 1.00 79.12 85 ASP A CA 1
ATOM 684 C C . ASP A 1 85 ? 21.229 6.208 -8.115 1.00 79.12 85 ASP A C 1
ATOM 686 O O . ASP A 1 85 ? 21.732 5.092 -8.212 1.00 79.12 85 ASP A O 1
ATOM 690 N N . GLY A 1 86 ? 20.690 6.822 -9.178 1.00 84.19 86 GLY A N 1
ATOM 691 C CA . GLY A 1 86 ? 20.694 6.262 -10.538 1.00 84.19 86 GLY A CA 1
ATOM 692 C C . GLY A 1 86 ? 19.722 5.096 -10.770 1.00 84.19 86 GLY A C 1
ATOM 693 O O . GLY A 1 86 ? 19.738 4.499 -11.842 1.00 84.19 86 GLY A O 1
ATOM 694 N N . SER A 1 87 ? 18.872 4.765 -9.792 1.00 81.94 87 SER A N 1
ATOM 695 C CA . SER A 1 87 ? 17.838 3.731 -9.898 1.00 81.94 87 SER A CA 1
ATOM 696 C C . SER A 1 87 ? 16.433 4.333 -9.815 1.00 81.94 87 SER A C 1
ATOM 698 O O . SER A 1 87 ? 16.128 5.133 -8.927 1.00 81.94 87 SER A O 1
ATOM 700 N N . THR A 1 88 ? 15.541 3.928 -10.722 1.00 85.19 88 THR A N 1
ATOM 701 C CA . THR A 1 88 ? 14.130 4.340 -10.711 1.00 85.19 88 THR A CA 1
ATOM 702 C C . THR A 1 88 ? 13.295 3.381 -9.864 1.00 85.19 88 THR A C 1
ATOM 704 O O . THR A 1 88 ? 13.153 2.203 -10.184 1.00 85.19 88 THR A O 1
ATOM 707 N N . PHE A 1 89 ? 12.690 3.893 -8.793 1.00 81.94 89 PHE A N 1
ATOM 708 C CA . PHE A 1 89 ? 11.822 3.133 -7.897 1.00 81.94 89 PHE A CA 1
ATOM 709 C C . PHE A 1 89 ? 10.352 3.477 -8.124 1.00 81.94 89 PHE A C 1
ATOM 711 O O . PHE A 1 89 ? 9.961 4.643 -8.096 1.00 81.94 89 PHE A O 1
ATOM 718 N N . ALA A 1 90 ? 9.514 2.455 -8.277 1.00 83.50 90 ALA A N 1
ATOM 719 C CA . ALA A 1 90 ? 8.065 2.604 -8.361 1.00 83.50 90 ALA A CA 1
ATOM 720 C C . ALA A 1 90 ? 7.435 2.574 -6.960 1.00 83.50 90 ALA A C 1
ATOM 722 O O . ALA A 1 90 ? 7.415 1.538 -6.293 1.00 83.50 90 ALA A O 1
ATOM 723 N N . ASN A 1 91 ? 6.890 3.707 -6.518 1.00 85.81 91 ASN A N 1
ATOM 724 C CA . ASN A 1 91 ? 6.213 3.831 -5.231 1.00 85.81 91 ASN A CA 1
ATOM 725 C C . ASN A 1 91 ? 4.701 3.962 -5.414 1.00 85.81 91 ASN A C 1
ATOM 727 O O . ASN A 1 91 ? 4.232 4.769 -6.209 1.00 85.81 91 ASN A O 1
ATOM 731 N N . VAL A 1 92 ? 3.919 3.211 -4.635 1.00 88.38 92 VAL A N 1
ATOM 732 C CA . VAL A 1 92 ? 2.457 3.380 -4.609 1.00 88.38 92 VAL A CA 1
ATOM 733 C C . VAL A 1 92 ? 2.125 4.628 -3.792 1.00 88.38 92 VAL A C 1
ATOM 735 O O . VAL A 1 92 ? 2.377 4.665 -2.588 1.00 88.38 92 VAL A O 1
ATOM 738 N N . GLN A 1 93 ? 1.558 5.640 -4.443 1.00 87.94 93 GLN A N 1
ATOM 739 C CA . GLN A 1 93 ? 1.153 6.897 -3.821 1.00 87.94 93 GLN A CA 1
ATOM 740 C C . GLN A 1 93 ? -0.243 6.787 -3.201 1.00 87.94 93 GLN A C 1
ATOM 742 O O . GLN A 1 93 ? -0.426 7.167 -2.043 1.00 87.94 93 GLN A O 1
ATOM 747 N N . ALA A 1 94 ? -1.203 6.235 -3.948 1.00 86.62 94 ALA A N 1
ATOM 748 C CA . ALA A 1 94 ? -2.596 6.126 -3.524 1.00 86.62 94 ALA A CA 1
ATOM 749 C C . ALA A 1 94 ? -3.292 4.894 -4.113 1.00 86.62 94 ALA A C 1
ATOM 751 O O . ALA A 1 94 ? -2.962 4.445 -5.214 1.00 86.62 94 ALA A O 1
ATOM 752 N N . VAL A 1 95 ? -4.297 4.391 -3.395 1.00 89.88 95 VAL A N 1
ATOM 753 C CA . VAL A 1 95 ? -5.219 3.353 -3.879 1.00 89.88 95 VAL A CA 1
ATOM 754 C C . VAL A 1 95 ? -6.596 3.966 -4.136 1.00 89.88 95 VAL A C 1
ATOM 756 O O . VAL A 1 95 ? -7.162 4.661 -3.292 1.00 89.88 95 VAL A O 1
ATOM 759 N N . LEU A 1 96 ? -7.135 3.713 -5.322 1.00 89.56 96 LEU A N 1
ATOM 760 C CA . LEU A 1 96 ? -8.385 4.250 -5.844 1.00 89.56 96 LEU A CA 1
ATOM 761 C C . LEU A 1 96 ? -9.355 3.112 -6.196 1.00 89.56 96 LEU A C 1
ATOM 763 O O . LEU A 1 96 ? -8.927 1.985 -6.482 1.00 89.56 96 LEU A O 1
ATOM 767 N N . PRO A 1 97 ? -10.671 3.382 -6.192 1.00 87.31 97 PRO A N 1
ATOM 768 C CA . PRO A 1 97 ? -11.666 2.433 -6.673 1.00 87.31 97 PRO A CA 1
ATOM 769 C C . PRO A 1 97 ? -11.365 2.009 -8.118 1.00 87.31 97 PRO A C 1
ATOM 771 O O . PRO A 1 97 ? -10.760 2.773 -8.875 1.00 87.31 97 PRO A O 1
ATOM 774 N N . PRO A 1 98 ? -11.770 0.793 -8.513 1.00 84.06 98 PRO A N 1
ATOM 775 C CA . PRO A 1 98 ? -11.524 0.301 -9.859 1.00 84.06 98 PRO A CA 1
ATOM 776 C C . PRO A 1 98 ? -12.209 1.198 -10.895 1.00 84.06 98 PRO A C 1
ATOM 778 O O . PRO A 1 98 ? -13.368 1.584 -10.729 1.00 84.06 98 PRO A O 1
ATOM 781 N N . SER A 1 99 ? -11.495 1.502 -11.977 1.00 74.81 99 SER A N 1
ATOM 782 C CA . SER A 1 99 ? -12.098 2.072 -13.184 1.00 74.81 99 SER A CA 1
ATOM 783 C C . SER A 1 99 ? -12.901 0.996 -13.936 1.00 74.81 99 SER A C 1
ATOM 785 O O . SER A 1 99 ? -12.8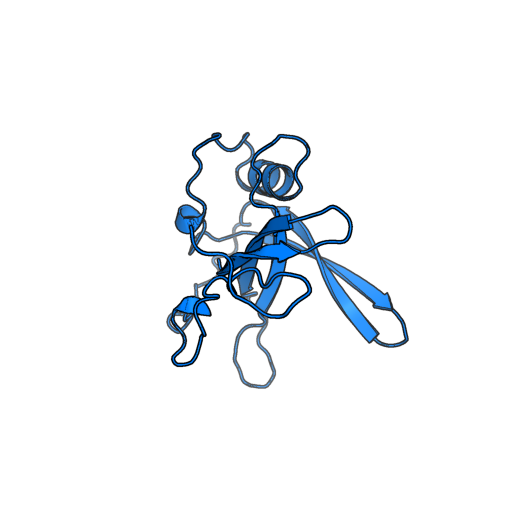44 -0.186 -13.596 1.00 74.81 99 SER A O 1
ATOM 787 N N . ALA A 1 100 ? -13.648 1.378 -14.973 1.00 65.44 100 ALA A N 1
ATOM 788 C CA . ALA A 1 100 ? -14.502 0.472 -15.756 1.00 65.44 100 ALA A CA 1
ATOM 789 C C . ALA A 1 100 ? -13.738 -0.684 -16.447 1.00 65.44 100 ALA A C 1
ATOM 791 O O . ALA A 1 100 ? -14.346 -1.633 -16.948 1.00 65.44 100 ALA A O 1
ATOM 792 N N . THR A 1 101 ? -12.406 -0.627 -16.463 1.00 63.06 101 THR A N 1
ATOM 793 C CA . THR A 1 101 ? -11.526 -1.656 -17.014 1.00 63.06 101 THR A CA 1
ATOM 794 C C . THR A 1 101 ? -11.583 -2.938 -16.182 1.00 63.06 101 THR A C 1
ATOM 796 O O . THR A 1 101 ? -11.077 -3.012 -15.062 1.00 63.06 101 THR A O 1
ATOM 799 N N . LYS A 1 102 ? -12.167 -3.992 -16.760 1.00 60.19 102 LYS A N 1
ATOM 800 C CA . LYS A 1 102 ? -12.194 -5.336 -16.172 1.00 60.19 102 LYS A CA 1
ATOM 801 C C . LYS A 1 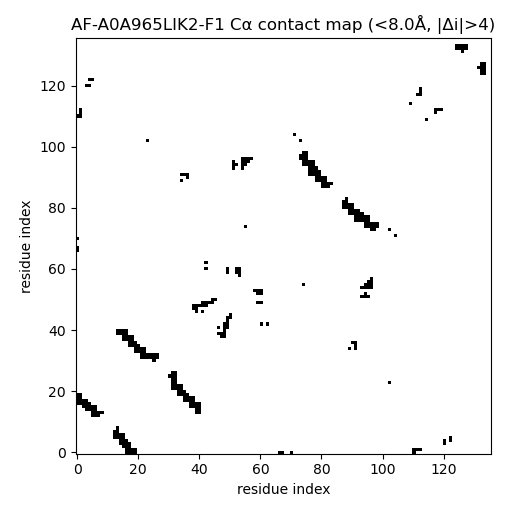102 ? -10.809 -5.978 -16.263 1.00 60.19 102 LYS A C 1
ATOM 803 O O . LYS A 1 102 ? -10.484 -6.626 -17.255 1.00 60.19 102 LYS A O 1
ATOM 808 N N . ILE A 1 103 ? -10.003 -5.819 -15.220 1.00 64.56 103 ILE A N 1
ATOM 809 C CA . ILE A 1 103 ? -8.756 -6.573 -15.067 1.00 64.56 103 ILE A CA 1
ATOM 810 C C . ILE A 1 103 ? -9.129 -7.990 -14.616 1.00 64.56 103 ILE A C 1
ATOM 812 O O . ILE A 1 103 ? -9.771 -8.168 -13.580 1.00 64.56 103 ILE A O 1
ATOM 816 N N . LYS A 1 104 ? -8.769 -9.006 -15.410 1.00 59.06 104 LYS A N 1
ATOM 817 C CA . LYS A 1 104 ? -8.891 -10.405 -14.982 1.00 59.06 104 LYS A CA 1
ATOM 818 C C . LYS A 1 104 ? -7.797 -10.675 -13.955 1.00 59.06 104 LYS A C 1
ATOM 820 O O . LYS A 1 104 ? -6.624 -10.472 -14.253 1.00 59.06 104 LYS A O 1
ATOM 825 N N . VAL A 1 105 ? -8.191 -11.117 -12.763 1.00 61.59 105 VAL A N 1
ATOM 826 C CA . VAL A 1 105 ? -7.247 -11.659 -11.781 1.00 61.59 105 VAL A CA 1
ATOM 827 C C . VAL A 1 105 ? -6.609 -12.894 -12.407 1.00 61.59 105 VAL A C 1
ATOM 829 O O . VAL A 1 105 ? -7.322 -13.758 -12.925 1.00 61.59 105 VAL A O 1
ATOM 832 N N . ASP A 1 106 ? -5.281 -12.939 -12.413 1.00 58.56 106 ASP A N 1
ATOM 833 C CA . ASP A 1 106 ? -4.546 -14.079 -12.941 1.00 58.56 106 ASP A CA 1
ATOM 834 C C . ASP A 1 106 ? -4.853 -15.320 -12.087 1.00 58.56 106 ASP A C 1
ATOM 836 O O . ASP A 1 106 ? -4.821 -15.258 -10.853 1.00 58.56 106 ASP A O 1
ATOM 840 N N . LYS A 1 107 ? -5.232 -16.431 -12.732 1.00 52.12 107 LYS A N 1
ATOM 841 C CA . LYS A 1 107 ? -5.661 -17.652 -12.027 1.00 52.12 107 LYS A CA 1
ATOM 842 C C . LYS A 1 107 ? -4.516 -18.299 -11.246 1.00 52.12 107 LYS A C 1
ATOM 844 O O . LYS A 1 107 ? -4.786 -19.001 -10.276 1.00 52.12 107 LYS A O 1
ATOM 849 N N . ASP A 1 108 ? -3.275 -18.008 -11.620 1.00 52.25 108 ASP A N 1
ATOM 850 C CA . ASP A 1 108 ? -2.067 -18.553 -11.011 1.00 52.25 108 ASP A CA 1
ATOM 851 C C . ASP A 1 108 ? -1.492 -17.637 -9.916 1.00 52.25 108 ASP A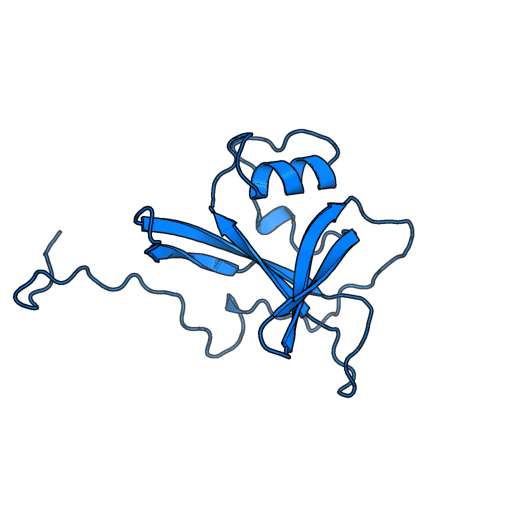 C 1
ATOM 853 O O . ASP A 1 108 ? -0.369 -17.844 -9.445 1.00 52.25 108 ASP A O 1
ATOM 857 N N . PHE A 1 109 ? -2.242 -16.620 -9.461 1.00 56.75 109 PHE A N 1
ATOM 858 C CA . PHE A 1 109 ? -1.796 -15.775 -8.353 1.00 56.75 109 PHE A CA 1
ATOM 859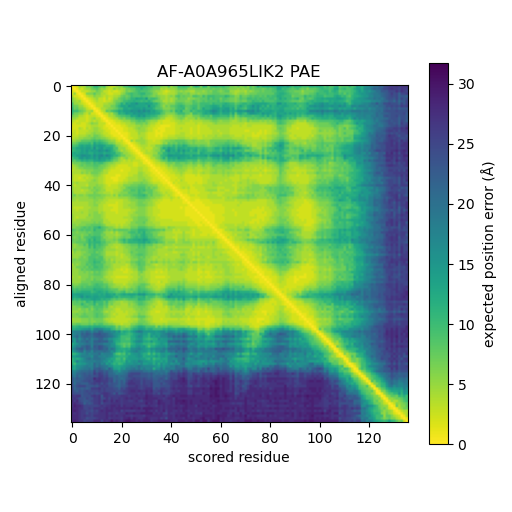 C C . PHE A 1 109 ? -1.765 -16.547 -7.026 1.00 56.75 109 PHE A C 1
ATOM 861 O O . PHE A 1 109 ? -2.705 -16.551 -6.227 1.00 56.75 109 PHE A O 1
ATOM 868 N N . VAL A 1 110 ? -0.615 -17.154 -6.752 1.00 55.78 110 VAL A N 1
ATOM 869 C CA . VAL A 1 110 ? -0.291 -17.740 -5.456 1.00 55.78 110 VAL A CA 1
ATOM 870 C C . VAL A 1 110 ? 0.214 -16.630 -4.537 1.00 55.78 110 VAL A C 1
ATOM 872 O O . VAL A 1 110 ? 1.262 -16.019 -4.780 1.00 55.78 110 VAL A O 1
ATOM 875 N N . ARG A 1 111 ? -0.534 -16.366 -3.455 1.00 57.66 111 ARG A N 1
ATOM 876 C CA . ARG A 1 111 ? -0.094 -15.470 -2.370 1.00 57.66 111 ARG A CA 1
ATOM 877 C C . ARG A 1 111 ? 1.307 -15.893 -1.928 1.00 57.66 111 ARG A C 1
ATOM 879 O O . ARG A 1 111 ? 1.566 -17.086 -1.821 1.00 57.66 111 ARG A O 1
ATOM 886 N N . LYS A 1 112 ? 2.196 -14.945 -1.612 1.00 56.81 112 LYS A N 1
ATOM 887 C CA . LYS A 1 112 ? 3.561 -15.293 -1.184 1.00 56.81 112 LYS A CA 1
ATOM 888 C C . LYS A 1 112 ? 3.556 -16.256 0.011 1.00 56.81 112 LYS A C 1
ATOM 890 O O . LYS A 1 112 ? 4.306 -17.211 -0.043 1.00 56.81 112 LYS A O 1
ATOM 895 N N . CYS A 1 113 ? 2.638 -16.117 0.973 1.00 54.25 113 CYS A N 1
ATOM 896 C CA . CYS A 1 113 ? 2.452 -17.074 2.077 1.00 54.25 113 CYS A CA 1
ATOM 897 C C . CYS A 1 113 ? 2.055 -18.506 1.659 1.00 54.25 113 CYS A C 1
ATOM 899 O O . CYS A 1 113 ? 2.297 -19.436 2.415 1.00 54.25 113 CYS A O 1
ATOM 901 N N . ASN A 1 114 ? 1.479 -18.690 0.468 1.00 54.50 114 ASN A N 1
ATOM 902 C CA . ASN A 1 114 ? 1.081 -19.989 -0.084 1.00 54.50 114 ASN A CA 1
ATOM 903 C C . ASN A 1 114 ? 2.094 -20.535 -1.105 1.00 54.50 114 ASN A C 1
ATOM 905 O O . ASN A 1 114 ? 1.854 -21.579 -1.709 1.00 54.50 114 ASN A O 1
ATOM 909 N N . ARG A 1 115 ? 3.213 -19.836 -1.347 1.00 49.38 115 ARG A N 1
ATOM 910 C CA . ARG A 1 115 ? 4.277 -20.346 -2.215 1.00 49.38 115 ARG A CA 1
ATOM 911 C C . ARG A 1 115 ? 5.064 -21.412 -1.439 1.00 49.38 115 ARG A C 1
ATOM 913 O O . ARG A 1 115 ? 5.474 -21.122 -0.314 1.00 49.38 115 ARG A O 1
ATOM 920 N N . PRO A 1 116 ? 5.316 -22.608 -2.002 1.00 35.72 116 PRO A N 1
ATOM 921 C CA . PRO A 1 116 ? 6.170 -23.592 -1.343 1.00 35.72 116 PRO A CA 1
ATOM 922 C C . PRO A 1 116 ? 7.549 -22.960 -1.090 1.00 35.72 116 PRO A C 1
ATOM 924 O O . PRO A 1 116 ? 8.183 -22.465 -2.021 1.00 35.72 116 PRO A O 1
ATOM 927 N N . GLY A 1 117 ? 7.957 -22.887 0.182 1.00 42.53 117 GLY A N 1
ATOM 928 C CA . GLY A 1 117 ? 9.186 -22.214 0.631 1.00 42.53 117 GLY A CA 1
ATOM 929 C C . GLY A 1 117 ? 8.999 -20.830 1.269 1.00 42.53 117 GLY A C 1
ATOM 930 O O . GLY A 1 117 ? 9.981 -20.217 1.684 1.00 42.53 117 GLY A O 1
ATOM 931 N N . ALA A 1 118 ? 7.771 -20.314 1.385 1.00 38.50 118 ALA A N 1
ATOM 932 C CA . ALA A 1 118 ? 7.520 -19.121 2.184 1.00 38.50 118 ALA A CA 1
ATOM 933 C C . ALA A 1 118 ? 7.578 -19.466 3.672 1.00 38.50 118 ALA A C 1
ATOM 935 O O . ALA A 1 118 ? 6.618 -19.969 4.251 1.00 38.50 118 ALA A O 1
ATOM 936 N N . VAL A 1 119 ? 8.734 -19.197 4.275 1.00 38.62 119 VAL A N 1
ATOM 937 C CA . VAL A 1 119 ? 8.917 -19.203 5.725 1.00 38.62 119 VAL A CA 1
ATOM 938 C C . VAL A 1 119 ? 7.850 -18.282 6.315 1.00 38.62 119 VAL A C 1
ATOM 940 O O . VAL A 1 119 ? 7.871 -17.067 6.106 1.00 38.62 119 VAL A O 1
ATOM 943 N N . LYS A 1 120 ? 6.870 -18.880 6.999 1.00 35.16 120 LYS A N 1
ATOM 944 C CA . LYS A 1 120 ? 5.999 -18.176 7.939 1.00 35.16 120 LYS A CA 1
ATOM 945 C C . LYS A 1 120 ? 6.967 -17.450 8.868 1.00 35.16 120 LYS A C 1
ATOM 947 O O . LYS A 1 120 ? 7.855 -18.108 9.398 1.00 35.16 120 LYS A O 1
ATOM 952 N N . ALA A 1 121 ? 6.887 -16.125 8.969 1.00 39.94 121 ALA A N 1
ATOM 953 C CA . ALA A 1 121 ? 7.726 -15.373 9.894 1.00 39.94 121 ALA A CA 1
ATOM 954 C C . ALA A 1 121 ? 7.335 -15.796 11.316 1.00 39.94 121 ALA A C 1
ATOM 956 O O . ALA A 1 121 ? 6.444 -15.224 11.936 1.00 39.94 121 ALA A O 1
ATOM 957 N N . GLU A 1 122 ? 7.925 -16.898 11.762 1.00 32.84 122 GLU A N 1
ATOM 958 C CA . GLU A 1 122 ? 7.869 -17.392 13.118 1.00 32.84 122 GLU A CA 1
ATOM 959 C C . GLU A 1 122 ? 8.658 -16.378 13.938 1.00 32.84 122 GLU A C 1
ATOM 961 O O . GLU A 1 122 ? 9.783 -16.013 13.583 1.00 32.84 122 GLU A O 1
ATOM 966 N N . ALA A 1 123 ? 7.993 -15.812 14.941 1.00 38.31 123 ALA A N 1
ATOM 967 C CA . ALA A 1 123 ? 8.568 -14.815 15.820 1.00 38.31 123 ALA A CA 1
ATOM 968 C C . ALA A 1 123 ? 9.893 -15.353 16.367 1.00 38.31 123 ALA A C 1
ATOM 970 O O . ALA A 1 123 ? 9.911 -16.378 17.048 1.00 38.31 123 ALA A O 1
ATOM 971 N N . ALA A 1 124 ? 10.998 -14.683 16.038 1.00 41.66 124 ALA A N 1
ATOM 972 C CA . ALA A 1 124 ? 12.272 -14.984 16.664 1.00 41.66 124 ALA A CA 1
ATOM 973 C C . ALA A 1 124 ? 12.098 -14.814 18.186 1.00 41.66 124 ALA A C 1
ATOM 975 O O . ALA A 1 124 ? 11.558 -13.780 18.599 1.00 41.66 124 ALA A O 1
ATOM 976 N N . PRO A 1 125 ? 12.492 -15.799 19.013 1.00 42.34 125 PRO A N 1
ATOM 977 C CA . PRO A 1 125 ? 12.492 -15.618 20.455 1.00 42.34 125 PRO A CA 1
ATOM 978 C C . PRO A 1 125 ? 13.411 -14.440 20.786 1.00 42.34 125 PRO A C 1
ATOM 980 O O . PRO A 1 125 ? 14.513 -14.329 20.246 1.00 42.34 125 PRO A O 1
ATOM 983 N N . GLU A 1 126 ? 12.921 -13.527 21.619 1.00 49.25 126 GLU A N 1
ATOM 984 C CA . GLU A 1 126 ? 13.728 -12.438 22.159 1.00 49.25 126 GLU A CA 1
ATOM 985 C C . GLU A 1 126 ? 14.866 -13.080 22.973 1.00 49.25 126 GLU A C 1
ATOM 987 O O . GLU A 1 126 ? 14.625 -13.906 23.852 1.00 49.25 126 GLU A O 1
ATOM 992 N N . LEU A 1 127 ? 16.111 -12.799 22.591 1.00 47.53 127 LEU A N 1
ATOM 993 C CA . LEU A 1 127 ? 17.305 -13.263 23.294 1.00 47.53 127 LEU A CA 1
ATOM 994 C C . LEU A 1 127 ? 17.797 -12.102 24.158 1.00 47.53 127 LEU A C 1
ATOM 996 O O . LEU A 1 127 ? 17.968 -10.996 23.637 1.00 47.53 127 LEU A O 1
ATOM 1000 N N . ASP A 1 128 ? 18.032 -12.346 25.447 1.00 52.59 128 ASP A N 1
ATOM 1001 C CA . ASP A 1 128 ? 18.661 -11.356 26.327 1.00 52.59 128 ASP A CA 1
ATOM 1002 C C . ASP A 1 128 ? 20.125 -11.102 25.924 1.00 52.59 128 ASP A C 1
ATOM 1004 O O . ASP A 1 128 ? 20.713 -11.841 25.130 1.00 52.59 128 ASP A O 1
ATOM 1008 N N . ALA A 1 129 ? 20.743 -10.066 26.506 1.00 55.66 129 ALA A N 1
ATOM 1009 C CA . ALA A 1 129 ? 22.130 -9.652 26.248 1.00 55.66 129 ALA A CA 1
ATOM 1010 C C . ALA A 1 129 ? 23.188 -10.765 26.440 1.00 55.66 129 ALA A C 1
ATOM 1012 O O . ALA A 1 129 ? 24.291 -10.652 25.908 1.00 55.66 129 ALA A O 1
ATOM 1013 N N . ASP A 1 130 ? 22.836 -11.848 27.136 1.00 56.00 130 ASP A N 1
ATOM 1014 C CA . ASP A 1 130 ? 23.674 -13.026 27.376 1.00 56.00 130 ASP A CA 1
ATOM 1015 C C . ASP A 1 130 ? 23.342 -14.222 26.453 1.00 56.00 130 ASP A C 1
ATOM 1017 O O . ASP A 1 130 ? 23.846 -15.327 26.648 1.00 56.00 130 ASP A O 1
ATOM 1021 N N . GLY A 1 131 ? 22.497 -14.031 25.433 1.00 50.34 131 GLY A N 1
ATOM 1022 C CA . GLY A 1 131 ? 22.172 -15.057 24.433 1.00 50.34 131 GLY A CA 1
ATOM 1023 C C . GLY A 1 131 ? 21.294 -16.203 24.948 1.00 50.34 131 GLY A C 1
ATOM 1024 O O . GLY A 1 131 ? 21.199 -17.244 24.295 1.00 50.34 131 GLY A O 1
ATOM 1025 N N . VAL A 1 132 ? 20.646 -16.026 26.101 1.00 61.88 132 VAL A N 1
ATOM 1026 C CA . VAL A 1 132 ? 19.711 -16.995 26.687 1.00 61.88 132 VAL A CA 1
ATOM 1027 C C . VAL A 1 132 ? 18.279 -16.628 26.264 1.00 61.88 132 VAL A C 1
ATOM 1029 O O . VAL A 1 132 ? 17.919 -15.451 26.319 1.00 61.88 132 VAL A O 1
ATOM 1032 N N . PRO A 1 133 ? 17.452 -17.590 25.814 1.00 46.94 133 PRO A N 1
ATOM 1033 C CA . PRO A 1 133 ? 16.047 -17.327 25.513 1.00 46.94 133 PRO A CA 1
ATOM 1034 C C . PRO A 1 133 ? 15.264 -17.045 26.802 1.00 46.94 133 PRO A C 1
ATOM 1036 O O . PRO A 1 133 ? 15.290 -17.868 27.720 1.00 46.94 133 PRO A O 1
ATOM 1039 N N . VAL A 1 134 ? 14.540 -15.919 26.855 1.00 51.47 134 VAL A N 1
ATOM 1040 C CA . VAL A 1 134 ? 13.626 -15.618 27.970 1.00 51.47 134 VAL A CA 1
ATOM 1041 C C . VAL A 1 134 ? 12.489 -16.645 28.008 1.00 51.47 134 VAL A C 1
ATOM 1043 O O . VAL A 1 134 ? 11.761 -16.789 27.021 1.00 51.47 134 VAL A O 1
ATOM 1046 N N . PRO A 1 135 ? 12.306 -17.394 29.108 1.00 47.38 135 PRO A N 1
ATOM 1047 C CA . PRO A 1 135 ? 11.107 -18.198 29.284 1.00 47.38 135 PRO A CA 1
ATOM 1048 C C . PRO A 1 135 ? 9.915 -17.282 29.608 1.00 47.38 135 PRO A C 1
ATOM 1050 O O . PRO A 1 135 ? 10.057 -16.324 30.368 1.00 47.38 135 PRO A O 1
ATOM 1053 N N . PHE A 1 136 ? 8.761 -17.585 29.007 1.00 54.34 136 PHE A N 1
ATOM 1054 C CA . PHE A 1 136 ? 7.459 -16.985 29.331 1.00 54.34 136 PHE A CA 1
ATOM 1055 C C . PHE A 1 136 ? 7.085 -17.155 30.807 1.00 54.34 136 PHE A C 1
ATOM 1057 O O . PHE A 1 136 ? 7.367 -18.244 31.360 1.00 54.34 136 PHE A O 1
#

Sequence (136 aa):
MEDLGVVETQYGKKHQIRLVWQIAEKMEDGRPFSIGRRYGLSLHEKSALFKDLKSYAKKAPPQNLDLETLIGKPCQILITHVERDGSTFANVQAVLPPSATKIKVDKDFVRKCNRPGAVKAEAAPELDADGVPVPF

Nearest PDB structures (foldseek):
  2adv-assembly1_C  TM=4.305E-01  e=2.859E+00  Pseudomonas sp. 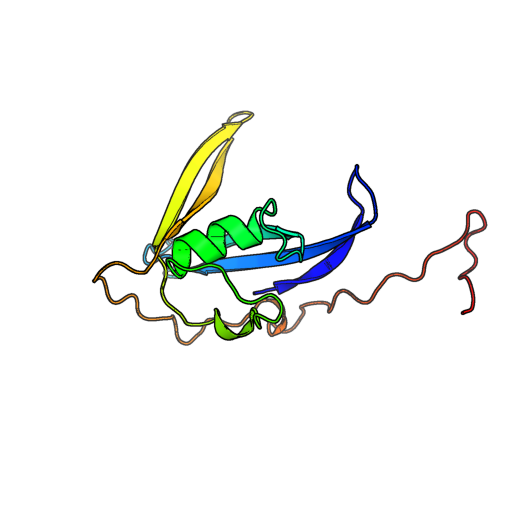GK16
  1jkf-assembly1_A-2  TM=1.726E-01  e=9.745E-01  Saccharomyces cerevisiae
  1la2-assembly1_C  TM=1.641E-01  e=9.745E-01  Saccharomyces cerevisiae
  1jki-assembly1_A  TM=1.807E-01  e=1.238E+00  Saccharomyces cerevisiae
  1p1h-assembly1_C  TM=1.843E-01  e=2.859E+00  Saccharomyces cerevisiae

Solvent-accessible surface area (backbone atoms only — not comparable to full-atom values): 8693 Å² total; per-residue (Å²): 104,41,81,59,45,73,39,82,47,103,86,46,78,40,48,28,31,32,48,62,46,74,47,93,56,58,44,98,88,67,46,58,41,72,50,69,49,79,36,59,77,42,71,48,82,87,30,69,46,28,48,31,46,22,49,33,67,74,41,80,68,60,88,85,62,64,70,71,74,55,61,93,56,78,60,35,72,43,72,44,78,45,79,52,97,94,40,80,42,81,39,80,75,46,40,34,50,54,63,95,72,85,75,76,77,66,91,81,72,64,49,66,77,70,38,94,84,44,76,72,84,68,78,74,79,66,57,48,102,82,72,48,74,71,80,131

pLDDT: mean 74.86, std 15.92, range [32.84, 90.88]